Protein AF-A0A9C8WGH9-F1 (afdb_monomer_lite)

Foldseek 3Di:
DLVVLFDPDDDPVLVVLLVVLVVQCVVCVVVVPLVSLLVSLPRPGRCVSQVVVAFLVVVLCVLLVVLSWRKDADDSDPDIDTDDDPPSQVVSVVSSQVSCVVRVHHDDDDDDDDDPDDDDDD

pLDDT: mean 93.82, std 6.95, range [53.69, 98.62]

Secondary structure (DSSP, 8-state):
-TTTTS-S---HHHHHHHHHHHHHHHHHHHHT-HHHHHHHT--SSSHHHHGGGSTTHHHHHHHHHHTT-EEEE-TTSS-EEEE--TT-HHHHHHHHHHHHHHTT-----------S------

Sequence (122 aa):
QARAALPAQVSLEAAAGSIGRALLVVEALRSGDLPLLREAMQDVLHQPYRLPHLPGMEAALEAARNLGGAAALSGAGPGMVVFCRRGQSRAIAEAVQAAFRAAGVESRAWTLRDSAQGAIVA

Radius of gyration: 15.46 Å; chains: 1; bounding box: 34×42×35 Å

Structure (mmCIF, N/CA/C/O backbone):
data_AF-A0A9C8WGH9-F1
#
_entry.id   AF-A0A9C8WGH9-F1
#
loop_
_atom_site.group_PDB
_atom_site.id
_atom_site.type_symbol
_atom_site.label_atom_id
_atom_site.label_alt_id
_atom_site.label_comp_id
_atom_site.label_asym_id
_atom_site.label_entity_id
_atom_site.label_seq_id
_atom_site.pdbx_PDB_ins_code
_atom_site.Cartn_x
_atom_site.Cartn_y
_atom_site.Cartn_z
_atom_site.occupancy
_atom_site.B_iso_or_equiv
_atom_site.auth_seq_id
_atom_site.auth_comp_id
_atom_site.auth_asym_id
_atom_site.auth_atom_id
_atom_site.pdbx_PDB_model_num
ATOM 1 N N . GLN A 1 1 ? -16.221 -9.343 -8.736 1.00 53.69 1 GLN A N 1
ATOM 2 C CA . GLN A 1 1 ? -16.955 -8.502 -7.763 1.00 53.69 1 GLN A CA 1
ATOM 3 C C . GLN A 1 1 ? -16.150 -7.288 -7.282 1.00 53.69 1 GLN A C 1
ATOM 5 O O . GLN A 1 1 ? -16.694 -6.201 -7.347 1.00 53.69 1 GLN A O 1
ATOM 10 N N . ALA A 1 2 ? -14.857 -7.390 -6.935 1.00 59.94 2 ALA A N 1
ATOM 11 C CA . ALA A 1 2 ? -14.051 -6.246 -6.448 1.00 59.94 2 ALA A CA 1
ATOM 12 C C . ALA A 1 2 ? -13.955 -5.003 -7.374 1.00 59.94 2 ALA A C 1
ATOM 14 O O . ALA A 1 2 ? -13.680 -3.904 -6.902 1.00 59.94 2 ALA A O 1
ATOM 15 N N . ARG A 1 3 ? -14.176 -5.150 -8.692 1.00 64.25 3 ARG A N 1
ATOM 16 C CA . ARG A 1 3 ? -14.236 -4.014 -9.638 1.00 64.25 3 ARG A CA 1
ATOM 17 C C . ARG A 1 3 ? -15.562 -3.243 -9.589 1.00 64.25 3 ARG A C 1
ATOM 19 O O . ARG A 1 3 ? -15.572 -2.085 -9.971 1.00 64.25 3 ARG A O 1
ATOM 26 N N . ALA A 1 4 ? -16.643 -3.863 -9.112 1.00 74.00 4 ALA A N 1
ATOM 27 C CA . ALA A 1 4 ? -17.970 -3.244 -9.058 1.00 74.00 4 ALA A CA 1
ATOM 28 C C . ALA A 1 4 ? -18.113 -2.213 -7.925 1.00 74.00 4 ALA A C 1
ATOM 30 O O . ALA A 1 4 ? -19.059 -1.440 -7.932 1.00 74.00 4 ALA A O 1
ATOM 31 N N . ALA A 1 5 ? -17.181 -2.202 -6.966 1.00 78.88 5 ALA A N 1
ATOM 32 C CA . ALA A 1 5 ? -17.170 -1.240 -5.866 1.00 78.88 5 ALA A CA 1
ATOM 33 C C . ALA A 1 5 ? -16.653 0.151 -6.280 1.00 78.88 5 ALA A C 1
ATOM 35 O O . ALA A 1 5 ? -16.793 1.103 -5.521 1.00 78.88 5 ALA A O 1
ATOM 36 N N . LEU A 1 6 ? -16.031 0.279 -7.458 1.00 85.62 6 LEU A N 1
ATOM 37 C CA . LEU A 1 6 ? -15.464 1.547 -7.916 1.00 85.62 6 LEU A CA 1
ATOM 38 C C . LEU A 1 6 ? -16.549 2.437 -8.536 1.00 85.62 6 LEU A C 1
ATOM 40 O O . LEU A 1 6 ? -17.407 1.927 -9.263 1.00 85.62 6 LEU A O 1
ATOM 44 N N . PRO A 1 7 ? -16.502 3.759 -8.309 1.00 89.62 7 PRO A N 1
ATOM 45 C CA . PRO A 1 7 ? -17.416 4.678 -8.965 1.00 89.62 7 PRO A CA 1
ATOM 46 C C . PRO A 1 7 ? -17.144 4.718 -10.475 1.00 89.62 7 PRO A C 1
ATOM 48 O O . PRO A 1 7 ? -16.017 4.530 -10.933 1.00 89.62 7 PRO A O 1
ATOM 51 N N . ALA A 1 8 ? -18.179 5.019 -11.259 1.00 91.62 8 ALA A N 1
ATOM 52 C CA . ALA A 1 8 ? -18.041 5.179 -12.708 1.00 91.62 8 ALA A CA 1
ATOM 53 C C . ALA A 1 8 ? -17.243 6.439 -13.101 1.00 91.62 8 ALA A C 1
ATOM 55 O O . ALA A 1 8 ? -16.748 6.528 -14.222 1.00 91.62 8 ALA A O 1
ATOM 56 N N . GLN A 1 9 ? -17.151 7.422 -12.202 1.00 93.50 9 GLN A N 1
ATOM 57 C CA . GLN A 1 9 ? -16.496 8.708 -12.425 1.00 93.50 9 GLN A CA 1
ATOM 58 C C . GLN A 1 9 ? -15.736 9.132 -11.167 1.00 93.50 9 GLN A C 1
ATOM 60 O O . GLN A 1 9 ? -16.146 8.820 -10.049 1.00 93.50 9 GLN A O 1
ATOM 65 N N . VAL A 1 10 ? -14.650 9.875 -11.358 1.00 94.50 10 VAL A N 1
ATOM 66 C CA . VAL A 1 10 ? -13.849 10.489 -10.291 1.00 94.50 10 VAL A CA 1
ATOM 67 C C . VAL A 1 10 ? -13.585 11.948 -10.645 1.00 94.50 10 VAL A C 1
ATOM 69 O O . VAL A 1 10 ? -13.643 12.320 -11.819 1.00 94.50 10 VAL A O 1
ATOM 72 N N . SER A 1 11 ? -13.308 12.788 -9.647 1.00 95.69 11 SER A N 1
ATOM 73 C CA . SER A 1 11 ? -12.958 14.184 -9.913 1.00 95.69 11 SER A CA 1
ATOM 74 C C . SER A 1 11 ? -11.621 14.280 -10.653 1.00 95.69 11 SER A C 1
ATOM 76 O O . SER A 1 11 ? -10.737 13.432 -10.496 1.00 95.69 11 SER A O 1
ATOM 78 N N . LEU A 1 12 ? -11.452 15.350 -11.436 1.00 96.31 12 LEU A N 1
ATOM 79 C CA . LEU A 1 12 ? -10.175 15.647 -12.088 1.00 96.31 12 LEU A CA 1
ATOM 80 C C . LEU A 1 12 ? -9.040 15.776 -11.061 1.00 96.31 12 LEU A C 1
ATOM 82 O O . LEU A 1 12 ? -7.937 15.304 -11.308 1.00 96.31 12 LEU A O 1
ATOM 86 N N . GLU A 1 13 ? -9.327 16.365 -9.899 1.00 95.94 13 GLU A N 1
ATOM 87 C CA . GLU A 1 13 ? -8.383 16.499 -8.788 1.00 95.94 13 GLU A CA 1
ATOM 88 C C . GLU A 1 13 ? -7.903 15.137 -8.272 1.00 95.94 13 GLU A C 1
ATOM 90 O O . GLU A 1 13 ? -6.698 14.912 -8.169 1.00 95.94 13 GLU A O 1
ATOM 95 N N . ALA A 1 14 ? -8.823 14.201 -8.011 1.00 94.50 14 ALA A N 1
ATOM 96 C CA . ALA A 1 14 ? -8.468 12.861 -7.552 1.00 94.50 14 ALA A CA 1
ATOM 97 C C . ALA A 1 14 ? -7.640 12.111 -8.606 1.00 94.50 14 ALA A C 1
ATOM 99 O O . ALA A 1 14 ? -6.630 11.490 -8.276 1.00 94.50 14 ALA A O 1
ATOM 100 N N . ALA A 1 15 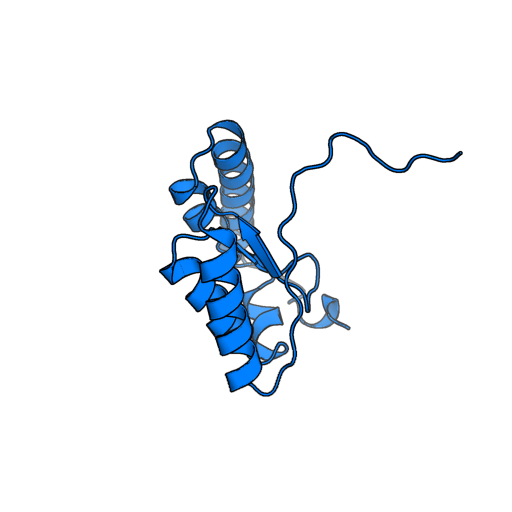? -8.027 12.211 -9.882 1.00 95.25 15 ALA A N 1
ATOM 101 C CA . ALA A 1 15 ? -7.290 11.597 -10.982 1.00 95.25 15 ALA A CA 1
ATOM 102 C C . ALA A 1 15 ? -5.868 12.170 -11.116 1.00 95.25 15 ALA A C 1
ATOM 104 O O . ALA A 1 15 ? -4.896 11.412 -11.132 1.00 95.25 15 ALA A O 1
ATOM 105 N N . ALA A 1 16 ? -5.732 13.498 -11.162 1.00 95.81 16 ALA A N 1
ATOM 106 C CA . ALA A 1 16 ? -4.440 14.173 -11.254 1.00 95.81 16 ALA A CA 1
ATOM 107 C C . ALA A 1 16 ? -3.549 13.866 -10.038 1.00 95.81 16 ALA A C 1
ATOM 109 O O . ALA A 1 16 ? -2.373 13.536 -10.202 1.00 95.81 16 ALA A O 1
ATOM 110 N N . GLY A 1 17 ? -4.119 13.893 -8.829 1.00 95.25 17 GLY A N 1
ATOM 111 C CA . GLY A 1 17 ? -3.421 13.557 -7.589 1.00 95.25 17 GLY A CA 1
ATOM 112 C C . GLY A 1 17 ? -2.897 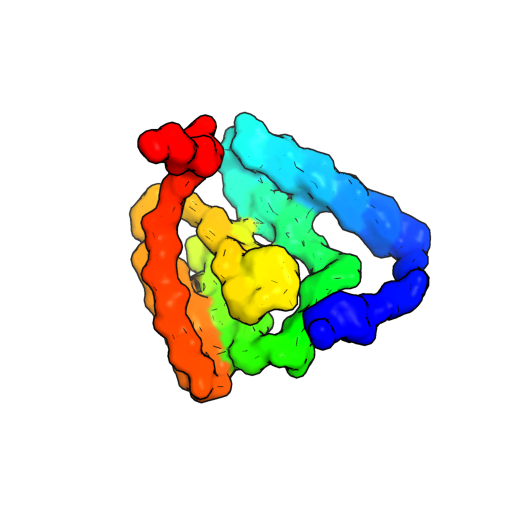12.121 -7.579 1.00 95.25 17 GLY A C 1
ATOM 113 O O . GLY A 1 17 ? -1.737 11.888 -7.239 1.00 95.25 17 GLY A O 1
ATOM 114 N N . SER A 1 18 ? -3.703 11.152 -8.016 1.00 94.25 18 SER A N 1
ATOM 115 C CA . SER A 1 18 ? -3.269 9.755 -8.117 1.00 94.25 18 SER A CA 1
ATOM 116 C C . SER A 1 18 ? -2.189 9.524 -9.167 1.00 94.25 18 SER A C 1
ATOM 118 O O . SER A 1 18 ? -1.270 8.747 -8.913 1.00 94.25 18 SER A O 1
ATOM 120 N N . ILE A 1 19 ? -2.249 10.206 -10.314 1.00 95.44 19 ILE A N 1
ATOM 121 C CA . ILE A 1 19 ? -1.179 10.142 -11.322 1.00 95.44 19 ILE A CA 1
ATOM 122 C C . ILE A 1 19 ? 0.124 10.705 -10.742 1.00 95.44 19 ILE A C 1
ATOM 124 O O . ILE A 1 19 ? 1.167 10.060 -10.842 1.00 95.44 19 ILE A O 1
ATOM 128 N N . GLY A 1 20 ? 0.068 11.861 -10.073 1.00 96.06 20 GLY A N 1
ATOM 129 C CA . GLY A 1 20 ? 1.232 12.441 -9.398 1.00 96.06 20 GLY A CA 1
ATOM 130 C C . GLY A 1 20 ? 1.827 11.494 -8.353 1.00 96.06 20 GLY A C 1
ATOM 131 O O . GLY A 1 20 ? 3.032 11.249 -8.343 1.00 96.06 20 GLY A O 1
ATOM 132 N N . ARG A 1 21 ? 0.980 10.872 -7.527 1.00 96.31 21 ARG A N 1
ATOM 133 C CA . ARG A 1 21 ? 1.396 9.858 -6.546 1.00 96.31 21 ARG A CA 1
ATOM 134 C C . ARG A 1 21 ? 2.044 8.636 -7.194 1.00 96.31 21 ARG A C 1
ATOM 136 O O . ARG A 1 21 ? 3.041 8.149 -6.673 1.00 96.31 21 ARG A O 1
ATOM 143 N N . ALA A 1 22 ? 1.547 8.172 -8.340 1.00 95.94 22 ALA A N 1
ATOM 144 C CA . ALA A 1 22 ? 2.166 7.066 -9.069 1.00 95.94 22 ALA A CA 1
ATOM 145 C C . ALA A 1 22 ? 3.604 7.398 -9.508 1.00 95.94 22 ALA A C 1
ATOM 147 O O . ALA A 1 22 ? 4.494 6.559 -9.376 1.00 95.94 22 ALA A O 1
ATOM 148 N N . LEU A 1 23 ? 3.860 8.634 -9.953 1.00 97.31 23 LEU A N 1
ATOM 149 C CA . LEU A 1 23 ? 5.218 9.096 -10.267 1.00 97.31 23 LEU A CA 1
ATOM 150 C C . LEU A 1 23 ? 6.106 9.155 -9.015 1.00 97.31 23 LEU A C 1
ATOM 152 O O . LEU A 1 23 ? 7.264 8.742 -9.063 1.00 97.31 23 LEU A O 1
ATOM 156 N N . LEU A 1 24 ? 5.560 9.596 -7.877 1.00 97.94 24 LEU A N 1
ATOM 157 C CA . LEU A 1 24 ? 6.283 9.596 -6.601 1.00 97.94 24 LEU A CA 1
ATOM 158 C C . LEU A 1 24 ? 6.612 8.181 -6.111 1.00 97.94 24 LEU A C 1
ATOM 160 O O . LEU A 1 24 ? 7.678 7.984 -5.539 1.00 97.94 24 LEU A O 1
ATOM 164 N N . VAL A 1 25 ? 5.754 7.186 -6.364 1.00 97.81 25 VAL A N 1
ATOM 165 C CA . VAL A 1 25 ? 6.071 5.776 -6.078 1.00 97.81 25 VAL A CA 1
ATOM 166 C C . VAL A 1 25 ? 7.295 5.330 -6.878 1.00 97.81 25 VAL A C 1
ATOM 168 O O . VAL A 1 25 ? 8.198 4.716 -6.311 1.00 97.81 25 VAL A O 1
ATOM 171 N N . VAL A 1 26 ? 7.358 5.660 -8.173 1.00 97.75 26 VAL A N 1
ATOM 172 C CA . VAL A 1 26 ? 8.520 5.335 -9.018 1.00 97.75 26 VAL A CA 1
ATOM 173 C C . VAL A 1 26 ? 9.789 5.985 -8.467 1.00 97.75 26 VAL A C 1
ATOM 175 O O . VAL A 1 26 ? 10.799 5.301 -8.309 1.00 97.75 26 VAL A O 1
ATOM 178 N N . GLU A 1 27 ? 9.739 7.272 -8.122 1.00 98.38 27 GLU A N 1
ATOM 179 C CA . GLU A 1 27 ? 10.896 7.983 -7.567 1.00 98.38 27 GLU A CA 1
ATOM 180 C C . GLU A 1 27 ? 11.327 7.433 -6.203 1.00 98.38 27 GLU A C 1
ATOM 182 O O . GLU A 1 27 ? 12.520 7.248 -5.958 1.00 98.38 27 GLU A O 1
ATOM 187 N N . ALA A 1 28 ? 10.378 7.107 -5.327 1.00 98.25 28 ALA A N 1
ATOM 188 C CA . ALA A 1 28 ? 10.663 6.529 -4.021 1.00 98.25 28 ALA A CA 1
ATOM 189 C C . ALA A 1 28 ? 11.342 5.158 -4.136 1.00 98.25 28 ALA A C 1
ATOM 191 O O . ALA A 1 28 ? 12.306 4.874 -3.427 1.00 98.25 28 ALA A O 1
ATOM 192 N N . LEU A 1 29 ? 10.888 4.315 -5.069 1.00 96.00 29 LEU A N 1
ATOM 193 C CA . LEU A 1 29 ? 11.526 3.029 -5.350 1.00 96.00 29 LEU A CA 1
ATOM 194 C C . LEU A 1 29 ? 12.918 3.210 -5.970 1.00 96.00 29 LEU A C 1
ATOM 196 O O . LEU A 1 29 ? 13.851 2.513 -5.577 1.00 96.00 29 LEU A O 1
ATOM 200 N N . ARG A 1 30 ? 13.078 4.165 -6.897 1.00 97.25 30 ARG A N 1
ATOM 201 C CA . ARG A 1 30 ? 14.360 4.471 -7.555 1.00 97.25 30 ARG A CA 1
ATOM 202 C C . ARG A 1 30 ? 15.414 4.978 -6.567 1.00 97.25 30 ARG A C 1
ATOM 204 O O . ARG A 1 30 ? 16.581 4.614 -6.679 1.00 97.25 30 ARG A O 1
ATOM 211 N N . SER A 1 31 ? 15.013 5.830 -5.628 1.00 97.50 31 SER A N 1
ATOM 212 C CA . SER A 1 31 ? 15.895 6.439 -4.623 1.00 97.50 31 SER A CA 1
ATOM 213 C C . SER A 1 31 ? 16.043 5.605 -3.344 1.00 97.50 31 SER A C 1
ATOM 215 O O . SER A 1 31 ? 16.944 5.862 -2.547 1.00 97.50 31 SER A O 1
ATOM 217 N N . GLY A 1 32 ? 15.185 4.600 -3.136 1.00 95.88 32 GLY A N 1
ATOM 218 C CA . GLY A 1 32 ? 15.128 3.830 -1.891 1.00 95.88 32 GLY A CA 1
ATOM 219 C C . GLY A 1 32 ? 14.517 4.602 -0.712 1.00 95.88 32 GLY A C 1
ATOM 220 O O . GLY A 1 32 ? 14.706 4.211 0.444 1.00 95.88 32 GLY A O 1
ATOM 221 N N . ASP A 1 33 ? 13.792 5.690 -0.979 1.00 97.94 33 ASP A N 1
ATOM 222 C CA . ASP A 1 33 ? 13.162 6.542 0.029 1.00 97.94 33 ASP A CA 1
ATOM 223 C C . ASP A 1 33 ? 11.850 5.922 0.541 1.00 97.94 33 ASP A C 1
ATOM 225 O O . ASP A 1 33 ? 10.757 6.134 0.013 1.00 97.94 33 ASP A O 1
ATOM 229 N N . LEU A 1 34 ? 11.960 5.112 1.597 1.00 97.19 34 LEU A N 1
ATOM 230 C CA . LEU A 1 34 ? 10.806 4.473 2.231 1.00 97.19 34 LEU A CA 1
ATOM 231 C C . LEU A 1 34 ? 9.789 5.476 2.827 1.00 97.19 34 LEU A C 1
ATOM 233 O O . LEU A 1 34 ? 8.589 5.244 2.660 1.00 97.19 34 LEU A O 1
ATOM 237 N N . PRO A 1 35 ? 10.197 6.561 3.520 1.00 97.00 35 PRO A N 1
ATOM 238 C CA . PRO A 1 35 ? 9.277 7.632 3.906 1.00 97.00 35 PRO A CA 1
ATOM 239 C C . PRO A 1 35 ? 8.465 8.196 2.736 1.00 97.00 35 PRO A C 1
ATOM 241 O O . PRO A 1 35 ? 7.240 8.253 2.844 1.00 97.00 35 PRO A O 1
ATOM 244 N N . LEU A 1 36 ? 9.111 8.539 1.616 1.00 98.06 36 LEU A N 1
ATOM 245 C CA . LEU A 1 36 ? 8.409 9.022 0.425 1.00 98.06 36 LEU A CA 1
ATOM 246 C C . LEU A 1 36 ? 7.454 7.960 -0.124 1.00 98.06 36 LEU A C 1
ATOM 248 O O . LEU A 1 36 ? 6.316 8.281 -0.457 1.00 98.06 36 LEU A O 1
AT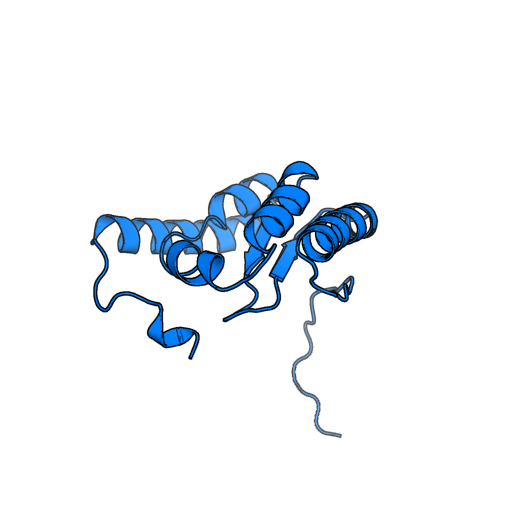OM 252 N N . LEU A 1 37 ? 7.877 6.692 -0.167 1.00 98.00 37 LEU A N 1
ATOM 253 C CA . LEU A 1 37 ? 7.035 5.591 -0.636 1.00 98.00 37 LEU A CA 1
ATOM 254 C C . LEU A 1 37 ? 5.762 5.461 0.209 1.00 98.00 37 LEU A C 1
ATOM 256 O O . LEU A 1 37 ? 4.673 5.282 -0.334 1.00 98.00 37 LEU A O 1
ATOM 260 N N . ARG A 1 38 ? 5.881 5.586 1.536 1.00 96.25 38 ARG A N 1
ATOM 261 C CA . ARG A 1 38 ? 4.737 5.525 2.455 1.00 96.25 38 ARG A CA 1
ATOM 262 C C . ARG A 1 38 ? 3.738 6.643 2.187 1.00 96.25 38 ARG A C 1
ATOM 264 O O . ARG A 1 38 ? 2.539 6.374 2.162 1.00 96.25 38 ARG A O 1
ATOM 271 N N . GLU A 1 39 ? 4.219 7.865 1.974 1.00 95.56 39 GLU A N 1
ATOM 272 C CA . GLU A 1 39 ? 3.338 8.979 1.629 1.00 95.56 39 GLU A CA 1
ATOM 273 C C . GLU A 1 39 ? 2.712 8.770 0.252 1.00 95.56 39 GLU A C 1
ATOM 275 O O . GLU A 1 39 ? 1.499 8.894 0.114 1.00 95.56 39 GLU A O 1
ATOM 280 N N . ALA A 1 40 ? 3.500 8.379 -0.752 1.00 96.50 40 ALA A N 1
ATOM 281 C CA . ALA A 1 40 ? 3.054 8.204 -2.130 1.00 96.50 40 ALA A CA 1
ATOM 282 C C . ALA A 1 40 ? 1.988 7.104 -2.287 1.00 96.50 40 ALA A C 1
ATOM 284 O O . ALA A 1 40 ? 1.051 7.278 -3.066 1.00 96.50 40 ALA A O 1
ATOM 285 N N . MET A 1 41 ? 2.072 6.016 -1.513 1.00 95.25 41 MET A N 1
ATOM 286 C CA . MET A 1 41 ? 1.154 4.866 -1.578 1.00 95.25 41 MET A CA 1
ATOM 287 C C . MET A 1 41 ? -0.242 5.100 -0.961 1.00 95.25 41 MET A C 1
ATOM 289 O O . MET A 1 41 ? -1.038 4.162 -0.879 1.00 95.25 41 MET A O 1
ATOM 293 N N . GLN A 1 42 ? -0.589 6.321 -0.543 1.00 89.38 42 GLN A N 1
ATOM 294 C CA . GLN A 1 42 ? -1.962 6.649 -0.135 1.00 89.38 42 GLN A CA 1
ATOM 295 C C . GLN A 1 42 ? -2.877 6.726 -1.370 1.00 89.38 42 GLN A C 1
ATOM 297 O O . GLN A 1 42 ? -2.983 7.757 -2.036 1.00 89.38 42 GLN A O 1
A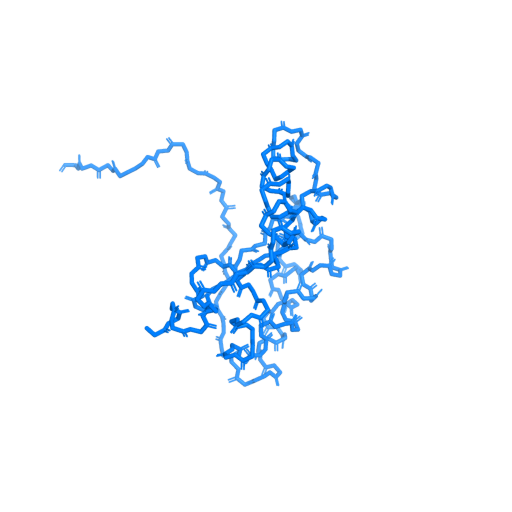TOM 302 N N . ASP A 1 43 ? -3.516 5.605 -1.693 1.00 90.56 43 ASP A N 1
ATOM 303 C CA . ASP A 1 43 ? -4.455 5.495 -2.809 1.00 90.56 43 ASP A CA 1
ATOM 304 C C . ASP A 1 43 ? -5.813 6.125 -2.473 1.00 90.56 43 ASP A C 1
ATOM 306 O O . ASP A 1 43 ? -6.448 5.763 -1.482 1.00 90.56 43 ASP A O 1
ATOM 310 N N . VAL A 1 44 ? -6.266 7.026 -3.345 1.00 90.00 44 VAL A N 1
ATOM 311 C CA . VAL A 1 44 ? -7.558 7.721 -3.251 1.00 90.00 44 VAL A CA 1
ATOM 312 C C . VAL A 1 44 ? -8.577 7.232 -4.284 1.00 90.00 44 VAL A C 1
ATOM 314 O O . VAL A 1 44 ? -9.749 7.581 -4.189 1.00 90.00 44 VAL A O 1
ATOM 317 N N . LEU A 1 45 ? -8.162 6.412 -5.257 1.00 91.62 45 LEU A N 1
ATOM 318 C CA . LEU A 1 45 ? -9.031 5.949 -6.343 1.00 91.62 45 LEU A CA 1
ATOM 319 C C . LEU A 1 45 ? -9.609 4.558 -6.103 1.00 91.62 45 LEU A C 1
ATOM 321 O O . LEU A 1 45 ? -10.697 4.278 -6.599 1.00 91.62 45 LEU A O 1
ATOM 325 N N . HIS A 1 46 ? -8.916 3.677 -5.372 1.00 90.38 46 HIS A N 1
ATOM 326 C CA . HIS A 1 46 ? -9.374 2.292 -5.210 1.00 90.38 46 HIS A CA 1
ATOM 327 C C . HIS A 1 46 ? -9.570 1.880 -3.755 1.00 90.38 46 HIS A C 1
ATOM 329 O O . HIS A 1 46 ? -10.625 1.339 -3.424 1.00 90.38 46 HIS A O 1
ATOM 335 N N . GLN A 1 47 ? -8.585 2.103 -2.882 1.00 91.25 47 GLN A N 1
ATOM 336 C CA . GLN A 1 47 ? -8.649 1.665 -1.484 1.00 91.25 47 GLN A CA 1
ATOM 337 C C . GLN A 1 47 ? -9.885 2.184 -0.733 1.00 91.25 47 GLN A C 1
ATOM 339 O O . GLN A 1 47 ? -10.559 1.340 -0.142 1.00 91.25 47 GLN A O 1
ATOM 344 N N . PRO A 1 48 ? -10.273 3.477 -0.798 1.00 91.69 48 PRO A N 1
ATOM 345 C CA . PRO A 1 48 ? -11.417 3.979 -0.028 1.00 91.69 48 PRO A CA 1
ATOM 346 C C . PRO A 1 48 ? -12.724 3.233 -0.327 1.00 91.69 48 PRO A C 1
ATOM 348 O O . PRO A 1 48 ? -13.531 3.001 0.565 1.00 91.69 48 PRO A O 1
ATOM 351 N N . TYR A 1 49 ? -12.898 2.783 -1.571 1.00 91.44 49 TYR A N 1
ATOM 352 C CA . TYR A 1 49 ? -14.081 2.044 -2.014 1.00 91.44 49 TYR A CA 1
ATOM 353 C C . TYR A 1 49 ? -14.008 0.537 -1.733 1.00 91.44 49 TYR A C 1
ATOM 355 O O . TYR A 1 49 ? -15.018 -0.159 -1.787 1.00 91.44 49 TYR A O 1
ATOM 363 N N . ARG A 1 50 ? -12.814 -0.001 -1.463 1.00 90.75 50 ARG A N 1
ATOM 364 C CA . ARG A 1 50 ? -12.598 -1.439 -1.235 1.00 90.75 50 ARG A CA 1
ATOM 365 C C . ARG A 1 50 ? -12.487 -1.801 0.237 1.00 90.75 50 ARG A C 1
ATOM 367 O O . ARG A 1 50 ? -12.954 -2.871 0.617 1.00 90.75 50 ARG A O 1
ATOM 374 N N . LEU A 1 51 ? -11.879 -0.938 1.051 1.00 92.19 51 LEU A N 1
ATOM 375 C CA . LEU A 1 51 ? -11.648 -1.191 2.476 1.00 92.19 51 LEU A CA 1
ATOM 376 C C . LEU A 1 51 ? -12.923 -1.544 3.260 1.00 92.19 51 LEU A C 1
ATOM 378 O O . LEU A 1 51 ? -12.852 -2.505 4.027 1.00 92.19 51 LEU A O 1
ATOM 382 N N . PRO A 1 52 ? -14.094 -0.913 3.024 1.00 92.19 52 PRO A N 1
ATOM 383 C CA . PRO A 1 52 ? -15.329 -1.285 3.722 1.00 92.19 52 PRO A CA 1
ATOM 384 C C . PRO A 1 52 ? -15.760 -2.748 3.524 1.00 92.19 52 PRO A C 1
ATOM 386 O O . PRO A 1 52 ? -16.543 -3.274 4.309 1.00 92.19 52 PRO A O 1
ATOM 389 N N . HIS A 1 53 ? -15.254 -3.422 2.487 1.00 90.38 53 HIS A N 1
ATOM 390 C CA . HIS A 1 53 ? -15.566 -4.818 2.171 1.00 90.38 53 HIS A CA 1
ATOM 391 C C . HIS A 1 53 ? -14.480 -5.810 2.620 1.00 90.38 53 HIS A C 1
ATOM 393 O O . HIS A 1 53 ? -14.586 -7.001 2.327 1.00 90.38 53 HIS A O 1
ATOM 399 N N . LEU A 1 54 ? -13.424 -5.341 3.292 1.00 93.38 54 LEU A N 1
ATOM 400 C CA . LEU A 1 54 ? -12.277 -6.148 3.707 1.00 93.38 54 LEU A CA 1
ATOM 401 C C . LEU A 1 54 ? -12.102 -6.058 5.234 1.00 93.38 54 LEU A C 1
ATOM 403 O O . LEU A 1 54 ? -11.390 -5.173 5.716 1.00 93.38 54 LEU A O 1
ATOM 407 N N . PRO A 1 55 ? -12.731 -6.961 6.012 1.00 95.44 55 PRO A N 1
ATOM 408 C CA . PRO A 1 55 ? -12.664 -6.931 7.471 1.00 95.44 55 PRO A CA 1
ATOM 409 C C . PRO A 1 55 ? -11.219 -6.901 7.989 1.00 95.44 55 PRO A C 1
ATOM 411 O O . PRO A 1 55 ? -10.372 -7.683 7.559 1.00 95.44 55 PRO A O 1
ATOM 414 N N . GLY A 1 56 ? -10.929 -5.969 8.899 1.00 96.69 56 GLY A N 1
ATOM 415 C CA . GLY A 1 56 ? -9.608 -5.807 9.519 1.00 96.69 56 GLY A CA 1
ATOM 416 C C . GLY A 1 56 ? -8.526 -5.175 8.634 1.00 96.69 56 GLY A C 1
ATOM 417 O O . GLY A 1 56 ? -7.448 -4.876 9.140 1.00 96.69 56 GLY A O 1
ATOM 418 N N . MET A 1 57 ? -8.787 -4.924 7.346 1.00 96.81 57 MET A N 1
ATOM 419 C CA . MET A 1 57 ? -7.768 -4.427 6.414 1.00 96.81 57 MET A CA 1
ATOM 420 C C . MET A 1 57 ? -7.286 -3.012 6.737 1.00 96.81 57 MET A C 1
ATOM 422 O O . MET A 1 57 ? -6.096 -2.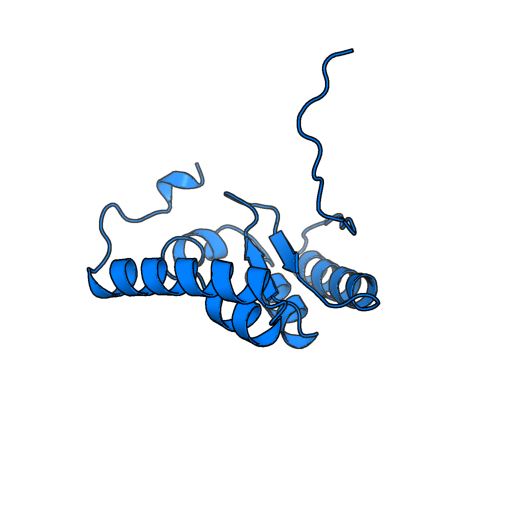730 6.639 1.00 96.81 57 MET A O 1
ATOM 426 N N . GLU A 1 58 ? -8.188 -2.116 7.133 1.00 96.25 58 GLU A N 1
ATOM 427 C CA . GLU A 1 58 ? -7.815 -0.747 7.502 1.00 96.25 58 GLU A CA 1
ATOM 428 C C . GLU A 1 58 ? -6.880 -0.731 8.721 1.00 96.25 58 GLU A C 1
ATOM 430 O O . GLU A 1 58 ? -5.793 -0.153 8.655 1.00 96.25 58 GLU A O 1
ATOM 435 N N . ALA A 1 59 ? -7.238 -1.477 9.772 1.00 97.94 59 ALA A N 1
ATOM 436 C CA . ALA A 1 59 ? -6.409 -1.656 10.962 1.00 97.94 59 ALA A CA 1
ATOM 437 C C . ALA A 1 59 ? -5.070 -2.346 10.642 1.00 97.94 59 ALA A C 1
ATOM 439 O O . ALA A 1 59 ? -4.033 -1.978 11.188 1.00 97.94 59 ALA A O 1
ATOM 440 N N . ALA A 1 60 ? -5.060 -3.321 9.729 1.00 98.19 60 ALA A N 1
ATOM 441 C CA . ALA A 1 60 ? -3.841 -3.989 9.280 1.00 98.19 60 ALA A CA 1
ATOM 442 C C . ALA A 1 60 ? -2.900 -3.039 8.517 1.00 98.19 60 ALA A C 1
ATOM 444 O O . ALA A 1 60 ? -1.693 -3.015 8.771 1.00 98.19 60 ALA A O 1
ATOM 445 N N . LEU A 1 61 ? -3.440 -2.217 7.612 1.00 97.31 61 LEU A N 1
ATOM 446 C CA . LEU A 1 61 ? -2.686 -1.176 6.911 1.00 97.31 61 LEU A CA 1
ATOM 447 C C . LEU A 1 61 ? -2.102 -0.153 7.894 1.00 97.31 61 LEU A C 1
ATOM 449 O O . LEU A 1 61 ? -0.952 0.260 7.741 1.00 97.31 61 LEU A O 1
ATOM 453 N N . GLU A 1 62 ? -2.867 0.242 8.910 1.00 97.44 62 GLU A N 1
ATOM 454 C CA . GLU A 1 62 ? -2.406 1.160 9.950 1.00 97.44 62 GLU A CA 1
ATOM 455 C C . GLU A 1 62 ? -1.313 0.543 10.830 1.00 97.44 62 GLU A C 1
ATOM 457 O O . GLU A 1 62 ? -0.273 1.167 11.034 1.00 97.44 62 GLU A O 1
ATOM 462 N N . ALA A 1 63 ? -1.477 -0.710 11.261 1.00 98.31 63 ALA A N 1
ATOM 463 C CA . ALA A 1 63 ? -0.470 -1.438 12.032 1.00 98.31 63 ALA A CA 1
ATOM 464 C C . ALA A 1 63 ? 0.878 -1.508 11.295 1.00 98.31 63 ALA A C 1
ATOM 466 O O . ALA A 1 63 ? 1.934 -1.280 11.890 1.00 98.31 63 ALA A O 1
ATOM 467 N N . ALA A 1 64 ? 0.851 -1.755 9.982 1.00 98.00 64 ALA A N 1
ATOM 468 C CA . ALA A 1 64 ? 2.048 -1.721 9.149 1.00 98.00 64 ALA A CA 1
ATOM 469 C C . ALA A 1 64 ? 2.685 -0.319 9.092 1.00 98.00 64 ALA A C 1
ATOM 471 O O . ALA A 1 64 ? 3.904 -0.191 9.248 1.00 98.00 64 ALA A O 1
ATOM 472 N N . ARG A 1 65 ? 1.876 0.735 8.901 1.00 96.94 65 ARG A N 1
ATOM 473 C CA . ARG A 1 65 ? 2.351 2.130 8.844 1.00 96.94 65 ARG A CA 1
ATOM 474 C C . ARG A 1 65 ? 2.964 2.598 10.161 1.00 96.94 65 ARG A C 1
ATOM 476 O O . ARG A 1 65 ? 4.014 3.239 10.132 1.00 96.94 65 ARG A O 1
ATOM 483 N N . ASN A 1 66 ? 2.374 2.225 11.295 1.00 97.62 66 ASN A N 1
ATOM 484 C CA . ASN A 1 66 ? 2.853 2.591 12.633 1.00 97.62 66 ASN A CA 1
ATOM 485 C C . ASN A 1 66 ? 4.240 2.011 12.946 1.00 97.62 66 ASN A C 1
ATOM 487 O O . ASN A 1 66 ? 4.997 2.588 13.722 1.00 97.62 66 ASN A O 1
ATOM 491 N N . LEU A 1 67 ? 4.613 0.909 12.292 1.00 97.62 67 LEU A N 1
ATOM 492 C CA . LEU A 1 67 ? 5.949 0.310 12.371 1.00 97.62 67 LEU A CA 1
ATOM 493 C C . LEU A 1 67 ? 6.906 0.803 11.268 1.00 97.62 67 LEU A C 1
ATOM 495 O O . LEU A 1 67 ? 8.010 0.278 11.105 1.00 97.62 67 LEU A O 1
ATOM 499 N N . GLY A 1 68 ? 6.504 1.828 10.514 1.00 95.88 68 GLY A N 1
ATOM 500 C CA . GLY A 1 68 ? 7.304 2.464 9.470 1.00 95.88 68 GLY A CA 1
ATOM 501 C C . GLY A 1 68 ? 7.218 1.798 8.096 1.00 95.88 68 GLY A C 1
ATOM 502 O O . GLY A 1 68 ? 8.006 2.153 7.220 1.00 95.88 68 GLY A O 1
ATOM 503 N N . GLY A 1 69 ? 6.293 0.857 7.888 1.00 97.50 69 GLY A N 1
ATOM 504 C CA . GLY A 1 69 ? 6.054 0.236 6.587 1.00 97.50 69 GLY A CA 1
ATOM 505 C C . GLY A 1 69 ? 5.274 1.138 5.625 1.00 97.50 69 GLY A C 1
ATOM 506 O O . GLY A 1 69 ? 4.381 1.881 6.032 1.00 97.50 69 GLY A O 1
ATOM 507 N N . ALA A 1 70 ? 5.580 1.045 4.331 1.00 97.94 70 ALA A N 1
ATOM 508 C CA . ALA A 1 70 ? 4.737 1.578 3.263 1.00 97.94 70 ALA A CA 1
ATOM 509 C C . ALA A 1 70 ? 3.798 0.463 2.787 1.00 97.94 70 ALA A C 1
ATOM 511 O O . ALA A 1 70 ? 4.261 -0.563 2.288 1.00 97.94 70 ALA A O 1
ATOM 512 N N . ALA A 1 71 ? 2.493 0.624 3.005 1.00 97.12 71 ALA A N 1
ATOM 513 C CA . ALA A 1 71 ? 1.521 -0.456 2.868 1.00 97.12 71 ALA A CA 1
ATOM 514 C C . ALA A 1 71 ? 0.352 -0.072 1.957 1.00 97.12 71 ALA A C 1
ATOM 516 O O . ALA A 1 71 ? -0.155 1.046 2.038 1.00 97.12 71 ALA A O 1
ATOM 517 N N . ALA A 1 72 ? -0.094 -1.022 1.137 1.00 96.38 72 ALA A N 1
ATOM 518 C CA . ALA A 1 72 ? -1.286 -0.892 0.303 1.00 96.38 72 ALA A CA 1
ATOM 519 C C . ALA A 1 72 ? -1.955 -2.251 0.064 1.00 96.38 72 ALA A C 1
ATOM 521 O O . ALA A 1 72 ? -1.371 -3.309 0.317 1.00 96.38 72 ALA A O 1
ATOM 522 N N . LEU A 1 73 ? -3.174 -2.233 -0.471 1.00 95.38 73 LEU A N 1
ATOM 523 C CA . LEU A 1 73 ? -3.810 -3.422 -1.032 1.00 95.38 73 LEU A CA 1
ATOM 524 C C . LEU A 1 73 ? -2.945 -4.024 -2.144 1.00 95.38 73 LEU A C 1
ATOM 526 O O . LEU A 1 73 ? -2.427 -3.322 -3.010 1.00 95.38 73 LEU A O 1
ATOM 530 N N . SER A 1 74 ? -2.840 -5.350 -2.152 1.00 93.81 74 SER A N 1
ATOM 531 C CA . SER A 1 74 ? -2.211 -6.077 -3.249 1.00 93.81 74 SER A CA 1
ATOM 532 C C . SER A 1 74 ? -3.260 -6.374 -4.320 1.00 93.81 74 SER A C 1
ATOM 534 O O . SER A 1 74 ? -4.191 -7.159 -4.112 1.00 93.81 74 SER A O 1
ATOM 536 N N . GLY A 1 75 ? -3.145 -5.700 -5.466 1.00 88.38 75 GLY A N 1
ATOM 537 C CA . GLY A 1 75 ? -4.083 -5.836 -6.577 1.00 88.38 75 GLY A CA 1
ATOM 538 C C . GLY A 1 75 ? -5.516 -5.461 -6.186 1.00 88.38 75 GLY A C 1
ATOM 539 O O . GLY A 1 75 ? -5.796 -4.331 -5.789 1.00 88.38 75 GLY A O 1
ATOM 540 N N . ALA A 1 76 ? -6.449 -6.405 -6.335 1.00 85.62 76 ALA A N 1
ATOM 541 C CA . ALA A 1 76 ? -7.854 -6.221 -5.960 1.00 85.62 76 ALA A CA 1
ATOM 542 C C . ALA A 1 76 ? -8.157 -6.549 -4.485 1.00 85.62 76 ALA A C 1
ATOM 544 O O . ALA A 1 76 ? -9.292 -6.353 -4.053 1.00 85.62 76 ALA A O 1
ATOM 545 N N . GLY A 1 77 ? -7.169 -7.038 -3.730 1.00 86.31 77 GLY A N 1
ATOM 546 C CA . GLY A 1 77 ? -7.389 -7.711 -2.453 1.00 86.31 77 GLY A CA 1
ATOM 547 C C . GLY A 1 77 ? -7.779 -9.193 -2.621 1.00 86.31 77 GLY A C 1
ATOM 548 O O . GLY A 1 77 ? -7.884 -9.683 -3.749 1.00 86.31 77 GLY A O 1
ATOM 549 N N . PRO A 1 78 ? -7.966 -9.928 -1.506 1.00 91.81 78 PRO A N 1
ATOM 550 C CA . PRO A 1 78 ? -7.929 -9.447 -0.119 1.00 91.81 78 PRO A CA 1
ATOM 551 C C . PRO A 1 78 ? -6.511 -9.358 0.473 1.00 91.81 78 PRO A C 1
ATOM 553 O O . PRO A 1 78 ? -6.365 -9.067 1.652 1.00 91.81 78 PRO A O 1
ATOM 556 N N . GLY A 1 79 ? -5.459 -9.623 -0.309 1.00 94.75 79 GLY A N 1
ATOM 557 C CA . GLY A 1 79 ? -4.078 -9.464 0.149 1.00 94.75 79 GLY A CA 1
ATOM 558 C C . GLY A 1 79 ? -3.656 -7.998 0.300 1.00 94.75 79 GLY A C 1
ATOM 559 O O . GLY A 1 79 ? -4.217 -7.102 -0.332 1.00 94.75 79 GLY A O 1
ATOM 560 N N . MET A 1 80 ? -2.605 -7.772 1.084 1.00 96.38 80 MET A N 1
ATOM 561 C CA . MET A 1 80 ? -1.901 -6.493 1.189 1.00 96.38 80 MET A CA 1
ATOM 562 C C . MET A 1 80 ? -0.405 -6.690 0.941 1.00 96.38 80 MET A C 1
ATOM 564 O O . MET A 1 80 ? 0.124 -7.785 1.129 1.00 96.38 80 MET A O 1
ATOM 568 N N . VAL A 1 81 ? 0.268 -5.630 0.511 1.00 97.00 81 VAL A N 1
ATOM 569 C CA . VAL A 1 81 ? 1.724 -5.572 0.368 1.00 97.00 81 VAL A CA 1
ATOM 570 C C . VAL A 1 81 ? 2.271 -4.536 1.338 1.00 97.00 81 VAL A C 1
ATOM 572 O O . VAL A 1 81 ? 1.669 -3.477 1.520 1.00 97.00 81 VAL A O 1
ATOM 575 N N . VAL A 1 82 ? 3.406 -4.845 1.964 1.00 97.94 82 VAL A N 1
ATOM 576 C CA . VAL A 1 82 ? 4.129 -3.911 2.829 1.00 97.94 82 VAL A CA 1
ATOM 577 C C . VAL A 1 82 ? 5.593 -3.882 2.418 1.00 97.94 82 VAL A C 1
ATOM 579 O O . VAL A 1 82 ? 6.274 -4.905 2.457 1.00 97.94 82 VAL A O 1
ATOM 582 N N . PHE A 1 83 ? 6.080 -2.701 2.053 1.00 97.62 83 PHE A N 1
ATOM 583 C CA . PHE A 1 83 ? 7.500 -2.419 1.890 1.00 97.62 83 PHE A CA 1
ATOM 584 C C . PHE A 1 83 ? 8.060 -1.944 3.231 1.00 97.62 83 PHE A C 1
ATOM 586 O O . PHE A 1 83 ? 7.470 -1.091 3.895 1.00 97.62 83 PHE A O 1
ATOM 593 N N . CYS A 1 84 ? 9.198 -2.491 3.650 1.00 96.94 84 CYS A N 1
ATOM 594 C CA . CYS A 1 84 ? 9.838 -2.143 4.915 1.00 96.94 84 CYS A CA 1
ATOM 595 C C . CYS A 1 84 ? 11.358 -2.270 4.820 1.00 96.94 84 CYS A C 1
ATOM 597 O O . CYS A 1 84 ? 11.887 -2.891 3.894 1.00 96.94 84 CYS A O 1
ATOM 599 N N . ARG A 1 85 ? 12.084 -1.731 5.807 1.00 95.00 85 ARG A N 1
ATOM 600 C CA . ARG A 1 85 ? 13.532 -1.957 5.888 1.00 95.00 85 ARG A CA 1
ATOM 601 C C . ARG A 1 85 ? 13.826 -3.402 6.295 1.00 95.00 85 ARG A C 1
ATOM 603 O O . ARG A 1 85 ? 13.008 -4.084 6.922 1.00 95.00 85 ARG A O 1
ATOM 610 N N . ARG A 1 86 ? 15.030 -3.871 5.960 1.00 92.38 86 ARG A N 1
ATOM 611 C CA . ARG A 1 86 ? 15.527 -5.179 6.412 1.00 92.38 86 ARG A CA 1
ATOM 612 C C . ARG A 1 86 ? 15.480 -5.250 7.942 1.00 92.38 86 ARG A C 1
ATOM 614 O O . ARG A 1 86 ? 15.787 -4.274 8.617 1.00 92.38 86 ARG A O 1
ATOM 621 N N . GLY A 1 87 ? 15.071 -6.400 8.473 1.00 94.81 87 GLY A N 1
ATOM 622 C CA . GLY A 1 87 ? 14.908 -6.623 9.914 1.00 94.81 87 GLY A CA 1
ATOM 623 C C . GLY A 1 87 ? 13.539 -6.233 10.485 1.00 94.81 87 GLY A C 1
ATOM 624 O O . GLY A 1 87 ? 13.199 -6.704 11.563 1.00 94.81 87 GLY A O 1
ATOM 625 N N . GLN A 1 88 ? 12.714 -5.456 9.769 1.00 96.44 88 GLN A N 1
ATOM 626 C CA . GLN A 1 88 ? 11.385 -5.053 10.261 1.00 96.44 88 GLN A CA 1
ATOM 627 C C . GLN A 1 88 ? 10.252 -6.014 9.867 1.00 96.44 88 GLN A C 1
ATOM 629 O O . GLN A 1 88 ? 9.178 -5.964 10.465 1.00 96.44 88 GLN A O 1
ATOM 634 N N . SER A 1 89 ? 10.470 -6.894 8.879 1.00 96.62 89 SER A N 1
ATOM 635 C CA . SER A 1 89 ? 9.392 -7.690 8.268 1.00 96.62 89 SER A CA 1
ATOM 636 C C . SER A 1 89 ? 8.642 -8.568 9.270 1.00 96.62 89 SER A C 1
ATOM 638 O O . SER A 1 89 ? 7.422 -8.671 9.186 1.00 96.62 89 SER A O 1
ATOM 640 N N . ARG A 1 90 ? 9.344 -9.157 10.246 1.00 97.50 90 ARG A N 1
ATOM 641 C CA . ARG A 1 90 ? 8.733 -10.004 11.278 1.00 97.50 90 ARG A CA 1
ATOM 642 C C . ARG A 1 90 ? 7.793 -9.217 12.190 1.00 97.50 90 ARG A C 1
ATOM 644 O O . ARG A 1 90 ? 6.640 -9.604 12.329 1.00 97.50 90 ARG A O 1
ATOM 651 N N . ALA A 1 91 ? 8.267 -8.110 12.762 1.00 98.31 91 ALA A N 1
ATOM 652 C CA . ALA A 1 91 ? 7.464 -7.281 13.663 1.00 98.31 91 ALA A CA 1
ATOM 653 C C . ALA A 1 91 ? 6.224 -6.716 12.950 1.00 98.31 91 ALA A C 1
ATOM 655 O O . ALA A 1 91 ? 5.123 -6.735 13.493 1.00 98.31 91 ALA A O 1
ATOM 656 N N . ILE A 1 92 ? 6.393 -6.280 11.697 1.00 98.50 92 ILE A N 1
ATOM 657 C CA . ILE A 1 92 ? 5.286 -5.818 10.853 1.00 98.50 92 ILE A CA 1
ATOM 658 C C . ILE A 1 92 ? 4.284 -6.944 10.596 1.00 98.50 92 ILE A C 1
ATOM 660 O O . ILE A 1 92 ? 3.087 -6.734 10.767 1.00 98.50 92 ILE A O 1
ATOM 664 N N . ALA A 1 93 ? 4.752 -8.134 10.208 1.00 98.31 93 ALA A N 1
ATOM 665 C CA . ALA A 1 93 ? 3.877 -9.274 9.958 1.00 98.31 93 ALA A CA 1
ATOM 666 C C . ALA A 1 93 ? 3.078 -9.660 11.212 1.00 98.31 93 ALA A C 1
ATOM 668 O O . ALA A 1 93 ? 1.867 -9.837 11.124 1.00 98.31 93 ALA A O 1
ATOM 669 N N . GLU A 1 94 ? 3.722 -9.722 12.379 1.00 98.50 94 GLU A N 1
ATOM 670 C CA . GLU A 1 94 ? 3.062 -10.042 13.649 1.00 98.50 94 GLU A CA 1
ATOM 671 C C . GLU A 1 94 ? 1.959 -9.022 13.992 1.00 98.50 94 GLU A C 1
ATOM 673 O O . GLU A 1 94 ? 0.845 -9.426 14.340 1.00 98.50 94 GLU A O 1
ATOM 678 N N . ALA A 1 95 ? 2.226 -7.721 13.822 1.00 98.62 95 ALA A N 1
ATOM 679 C CA . ALA A 1 95 ? 1.252 -6.655 14.065 1.00 98.62 95 ALA A CA 1
ATOM 680 C C . ALA A 1 95 ? 0.076 -6.687 13.071 1.00 98.62 95 ALA A C 1
ATOM 682 O O . ALA A 1 95 ? -1.085 -6.606 13.472 1.00 98.62 95 ALA A O 1
ATOM 683 N N . VAL A 1 96 ? 0.362 -6.875 11.781 1.00 98.56 96 VAL A N 1
ATOM 684 C CA . VAL A 1 96 ? -0.651 -7.019 10.722 1.00 98.56 96 VAL A CA 1
ATOM 685 C C . VAL A 1 96 ? -1.544 -8.234 10.977 1.00 98.56 96 VAL A C 1
ATOM 687 O O . VAL A 1 96 ? -2.769 -8.137 10.923 1.00 98.56 96 VAL A O 1
ATOM 690 N N . GLN A 1 97 ? -0.952 -9.387 11.298 1.00 98.50 97 GLN A N 1
ATOM 691 C CA . GLN A 1 97 ? -1.714 -10.600 11.585 1.00 98.50 97 GLN A CA 1
ATOM 692 C C . GLN A 1 97 ? -2.548 -10.458 12.863 1.00 98.50 97 GLN A C 1
ATOM 694 O O . GLN A 1 97 ? -3.648 -11.002 12.929 1.00 98.50 97 GLN A O 1
ATOM 699 N N . ALA A 1 98 ? -2.061 -9.728 13.873 1.00 98.56 98 ALA A N 1
ATOM 700 C CA . ALA A 1 98 ? -2.845 -9.419 15.065 1.00 98.56 98 ALA A CA 1
ATOM 701 C C . ALA A 1 98 ? -4.083 -8.571 14.734 1.00 98.56 98 ALA A C 1
ATOM 703 O O . ALA A 1 98 ? -5.167 -8.891 15.220 1.00 98.56 98 ALA A O 1
ATOM 704 N N . ALA A 1 99 ? -3.948 -7.564 13.864 1.00 98.44 99 ALA A N 1
ATOM 705 C CA . ALA A 1 99 ? -5.074 -6.749 13.408 1.00 98.44 99 ALA A CA 1
ATOM 706 C C . ALA A 1 99 ? -6.133 -7.586 12.666 1.00 98.44 99 ALA A C 1
ATOM 708 O O . ALA A 1 99 ? -7.323 -7.470 12.955 1.00 98.44 99 ALA A O 1
ATOM 709 N N . PHE A 1 100 ? -5.715 -8.495 11.776 1.00 98.38 100 PHE A N 1
ATOM 710 C CA . PHE A 1 100 ? -6.652 -9.413 11.117 1.00 98.38 100 PHE A CA 1
ATOM 711 C C . PHE A 1 100 ? -7.327 -10.374 12.102 1.00 98.38 100 PHE A C 1
ATOM 713 O O . PHE A 1 100 ? -8.547 -10.524 12.057 1.00 98.38 100 PHE A O 1
ATOM 720 N N . ARG A 1 101 ? -6.577 -10.966 13.044 1.00 98.38 101 ARG A N 1
ATOM 721 C CA . ARG A 1 101 ? -7.156 -11.849 14.073 1.00 98.38 101 ARG A CA 1
ATOM 722 C C . ARG A 1 101 ? -8.185 -11.130 14.943 1.00 98.38 101 ARG A C 1
ATOM 724 O O . ARG A 1 101 ? -9.214 -11.720 15.252 1.00 98.38 101 ARG A O 1
ATOM 731 N N . ALA A 1 102 ? -7.938 -9.871 15.308 1.00 98.19 102 ALA A N 1
ATOM 732 C CA . ALA A 1 102 ? -8.893 -9.057 16.064 1.00 98.19 102 ALA A CA 1
ATOM 733 C C . ALA A 1 102 ? -10.210 -8.830 15.298 1.00 98.19 102 ALA A C 1
ATOM 735 O O . ALA A 1 102 ? -11.264 -8.704 15.913 1.00 98.19 102 ALA A O 1
ATOM 736 N N . ALA A 1 103 ? -10.162 -8.847 13.964 1.00 97.44 103 ALA A N 1
ATOM 737 C CA . ALA A 1 103 ? -11.332 -8.805 13.091 1.00 97.44 103 ALA A CA 1
ATOM 738 C C . ALA A 1 103 ? -11.914 -10.198 12.759 1.00 97.44 103 ALA A C 1
ATOM 740 O O . ALA A 1 103 ? -12.786 -10.301 11.898 1.00 97.44 103 ALA A O 1
ATOM 741 N N . GLY A 1 104 ? -11.431 -11.273 13.396 1.00 97.88 104 GLY A N 1
ATOM 742 C C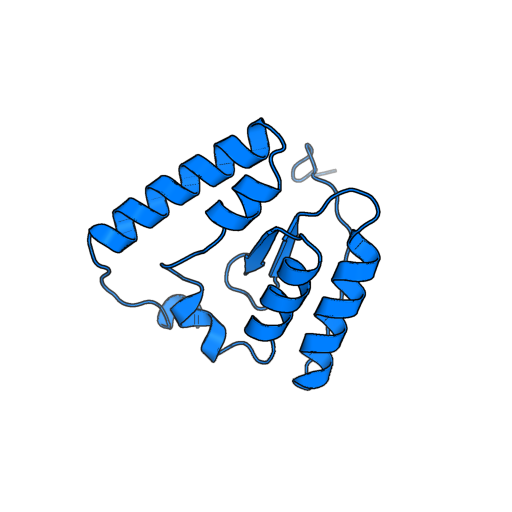A . GLY A 1 104 ? -11.870 -12.647 13.129 1.00 97.88 104 GLY A CA 1
ATOM 743 C C . GLY A 1 104 ? -11.368 -13.226 11.802 1.00 97.88 104 GLY A C 1
ATOM 744 O O . GLY A 1 104 ? -11.932 -14.199 11.308 1.00 97.88 104 GLY A O 1
ATOM 745 N N . VAL A 1 105 ? -10.326 -12.635 11.209 1.00 97.56 105 VAL A N 1
ATOM 746 C CA . VAL A 1 105 ? -9.756 -13.050 9.922 1.00 97.56 105 VAL A CA 1
ATOM 747 C C . VAL A 1 105 ? -8.420 -13.758 10.139 1.00 97.56 105 VAL A C 1
ATOM 749 O O . VAL A 1 105 ? -7.469 -13.197 10.688 1.00 97.56 105 VAL A O 1
ATOM 752 N N . GLU A 1 106 ? -8.315 -14.996 9.665 1.00 97.19 106 GLU A N 1
ATOM 753 C CA . GLU A 1 106 ? -7.033 -15.695 9.596 1.00 97.19 106 GLU A CA 1
ATOM 754 C C . GLU A 1 106 ? -6.165 -15.145 8.459 1.00 97.19 106 GLU A C 1
ATOM 756 O O . GLU A 1 106 ? -6.651 -14.783 7.387 1.00 97.19 106 GLU A O 1
ATOM 761 N N . SER A 1 107 ? -4.851 -15.088 8.674 1.00 97.38 107 SER A N 1
ATOM 762 C CA . SER A 1 107 ? -3.924 -14.505 7.702 1.00 97.38 107 SER A CA 1
ATOM 763 C C . SER A 1 107 ? -2.581 -15.226 7.668 1.00 97.38 107 SER A C 1
ATOM 765 O O . SER A 1 107 ? -2.072 -15.718 8.676 1.00 97.38 107 SER A O 1
ATOM 767 N N . ARG A 1 108 ? -1.977 -15.250 6.477 1.00 97.38 108 ARG A N 1
ATOM 768 C CA . ARG A 1 108 ? -0.625 -15.760 6.223 1.00 97.38 108 ARG A CA 1
ATOM 769 C C . ARG A 1 108 ? 0.261 -14.611 5.762 1.00 97.38 108 ARG A C 1
ATOM 771 O O . ARG A 1 108 ? -0.197 -13.752 5.011 1.00 97.38 108 ARG A O 1
ATOM 778 N N . ALA A 1 109 ? 1.516 -14.618 6.193 1.00 97.12 109 ALA A N 1
ATOM 779 C CA . ALA A 1 109 ? 2.500 -13.609 5.830 1.00 97.12 109 ALA A CA 1
ATOM 780 C C . ALA A 1 109 ? 3.735 -14.273 5.217 1.00 97.12 109 ALA A C 1
ATOM 782 O O . ALA A 1 109 ? 4.208 -15.300 5.703 1.00 97.12 109 ALA A O 1
ATOM 783 N N . TRP A 1 110 ? 4.272 -13.656 4.168 1.00 96.50 110 TRP A N 1
ATOM 784 C CA . TRP A 1 110 ? 5.504 -14.079 3.510 1.00 96.50 110 TRP A CA 1
ATOM 785 C C . TRP A 1 110 ? 6.463 -12.894 3.453 1.00 96.50 110 TRP A C 1
ATOM 787 O O . TRP A 1 110 ? 6.070 -11.796 3.066 1.00 96.50 110 TRP A O 1
ATOM 797 N N . THR A 1 111 ? 7.726 -13.112 3.824 1.00 95.62 111 THR A N 1
ATOM 798 C CA . THR A 1 111 ? 8.789 -12.138 3.545 1.00 95.62 111 THR A CA 1
ATOM 799 C C . THR A 1 111 ? 9.352 -12.445 2.167 1.00 95.62 111 THR A C 1
ATOM 801 O O . THR A 1 111 ? 9.909 -13.520 1.951 1.00 95.62 111 THR A O 1
ATOM 804 N N . LEU A 1 112 ? 9.185 -11.509 1.240 1.00 93.81 112 LEU A N 1
ATOM 805 C CA . LEU A 1 112 ? 9.574 -11.670 -0.156 1.00 93.81 112 LEU A CA 1
ATOM 806 C C . LEU A 1 112 ? 10.758 -10.761 -0.496 1.00 93.81 112 LEU A C 1
ATOM 808 O O . LEU A 1 112 ? 11.012 -9.759 0.174 1.00 93.81 112 LEU A O 1
ATOM 812 N N . ARG A 1 113 ? 11.471 -11.128 -1.559 1.00 88.94 113 ARG A N 1
ATOM 813 C CA . ARG A 1 113 ? 12.374 -10.239 -2.294 1.00 88.94 113 ARG A CA 1
ATOM 814 C C . ARG A 1 113 ? 11.786 -10.015 -3.680 1.00 88.94 113 ARG A C 1
ATOM 816 O O . ARG A 1 113 ? 10.963 -10.813 -4.130 1.00 88.94 113 ARG A O 1
ATOM 823 N N . ASP A 1 114 ? 12.202 -8.945 -4.336 1.00 87.06 114 ASP A N 1
ATOM 824 C CA . ASP A 1 114 ? 11.952 -8.775 -5.757 1.00 87.06 114 ASP A CA 1
ATOM 825 C C . ASP A 1 114 ? 12.567 -9.937 -6.555 1.00 87.06 114 ASP A C 1
ATOM 827 O O . ASP A 1 114 ? 13.546 -10.565 -6.138 1.00 87.06 114 ASP A O 1
ATOM 831 N N . SER A 1 115 ? 11.949 -10.253 -7.691 1.00 90.00 115 SER A N 1
ATOM 832 C CA . SER A 1 115 ? 12.463 -11.235 -8.641 1.00 90.00 115 SER A CA 1
ATOM 833 C C . SER A 1 115 ? 12.762 -10.534 -9.954 1.00 90.00 115 SER A C 1
ATOM 835 O O . SER A 1 115 ? 11.864 -9.955 -10.562 1.00 90.00 115 SER A O 1
ATOM 837 N N . ALA A 1 116 ? 14.009 -10.634 -10.415 1.00 90.88 116 ALA A N 1
ATOM 838 C CA . ALA A 1 116 ? 14.389 -10.239 -11.771 1.00 90.88 116 ALA A CA 1
ATOM 839 C C . ALA A 1 116 ? 14.032 -11.313 -12.819 1.00 90.88 116 ALA A C 1
ATOM 841 O O . ALA A 1 116 ? 14.135 -11.069 -14.018 1.00 90.88 116 ALA A O 1
ATOM 842 N N . GLN A 1 117 ? 13.631 -12.510 -12.375 1.00 90.81 117 GLN A N 1
ATOM 843 C CA . GLN A 1 117 ? 13.233 -13.618 -13.240 1.00 90.81 117 GLN A CA 1
ATOM 844 C C . GLN A 1 117 ? 11.707 -13.671 -13.354 1.00 90.81 117 GLN A C 1
ATOM 846 O O . GLN A 1 117 ? 10.999 -13.646 -12.342 1.00 90.81 117 GLN A O 1
ATOM 851 N N . GLY A 1 118 ? 11.218 -13.733 -14.593 1.00 89.56 118 GLY A N 1
ATOM 852 C CA . GLY A 1 118 ? 9.812 -13.980 -14.907 1.00 89.56 118 GLY A CA 1
ATOM 853 C C . GLY A 1 118 ? 9.468 -15.472 -14.887 1.00 89.56 118 GLY A C 1
ATOM 854 O O . GLY A 1 118 ? 10.138 -16.273 -14.240 1.00 89.56 118 GLY A O 1
ATOM 855 N N . ALA A 1 119 ? 8.420 -15.858 -15.616 1.00 91.19 119 ALA A N 1
ATOM 856 C CA . ALA A 1 119 ? 8.073 -17.266 -15.782 1.00 91.19 119 ALA A CA 1
ATOM 857 C C . ALA A 1 119 ? 9.180 -18.012 -16.547 1.00 91.19 119 ALA A C 1
ATOM 859 O O . ALA A 1 119 ? 9.633 -17.550 -17.594 1.00 91.19 119 ALA A O 1
ATOM 860 N N . ILE A 1 120 ? 9.587 -19.170 -16.030 1.00 91.81 120 ILE A N 1
ATOM 861 C CA . ILE A 1 120 ? 10.543 -20.074 -16.674 1.00 91.81 120 ILE A CA 1
ATOM 862 C C . ILE A 1 120 ? 9.764 -21.315 -17.101 1.00 91.81 120 ILE A C 1
ATOM 864 O O . ILE A 1 120 ? 9.101 -21.938 -16.272 1.00 91.81 120 ILE A O 1
ATOM 868 N N . VAL A 1 121 ? 9.827 -21.657 -18.387 1.00 89.56 121 VAL A N 1
ATOM 869 C CA . VAL A 1 121 ? 9.299 -22.920 -18.918 1.00 89.56 121 VAL A CA 1
ATOM 870 C C . VAL A 1 121 ? 10.492 -23.850 -19.099 1.00 89.56 121 VAL A C 1
ATOM 872 O O . VAL A 1 121 ? 11.424 -23.500 -19.824 1.00 89.56 121 VAL A O 1
ATOM 875 N N . ALA A 1 122 ? 10.483 -24.965 -18.370 1.00 79.62 122 ALA A N 1
ATOM 876 C CA . ALA A 1 122 ? 11.492 -26.018 -18.453 1.00 79.62 122 ALA A CA 1
ATOM 877 C C . ALA A 1 122 ? 11.121 -27.049 -19.522 1.00 79.62 122 ALA A C 1
ATOM 879 O O . ALA A 1 122 ? 9.903 -27.291 -19.694 1.00 79.62 122 ALA A O 1
#